Protein AF-A0A397U2A4-F1 (afdb_monomer)

Nearest PDB structures (foldseek):
  6jtz-assembly1_A  TM=9.149E-01  e=1.198E-09  Homo sapiens
  6jtz-assembly1_B  TM=9.232E-01  e=2.527E-09  Homo sapiens
  8yrs-assembly1_B  TM=9.207E-01  e=9.336E-09  Homo sapiens
  4tmu-assembly1_A  TM=8.867E-01  e=2.231E-08  Cronobacter sakazakii ATCC BAA-894
  7znk-assembly1_p  TM=8.304E-01  e=6.420E-06  Homo sapiens

Secondary structure (DSSP, 8-state):
------TTEEEEEEEPPSSHHHHHHHHHHHHHT--SSEEEEE-S-HHHHHHHHHHH-STTEEEE-TTS-HHHHHHHHHHHHHTS--EEEESS-TTTT---TTEEEEEESS--SSHHHHHHHHTTTTTTTT-EEEEEEE-------

Sequence (145 aa):
SSKIYRSDLKLEVISKPRGKEKLVQAIISIIDSIPNGRVIIYSVSVSDCITVVNIISPKNIEIYHGGMKSADYDITLKLWKNGEIKFMFATNAFGMGINIADIRAIIHTTFPISLDSFIQEIGCAGRDGNGGRNVIFFLELTFIF

Organism: NCBI:txid44941

Mean predicted aligned error: 5.58 Å

Foldseek 3Di:
DDDLDDPLEDEAEDAQDPDLVVNLVVVVVVVVVDPDAAEEEEDQDPVSVVVSCVVVDDQAEDEDEPPDDPVVVVVVLVCVLVRSHRYYYYNDLPQVPDQDQRHAEYEYSADDPDPVSVSRSSVNHNNVVNGHYYYYHYHDPPPPD

pLDDT: mean 85.6, std 11.22, range [45.94, 96.94]

Solvent-accessible surface area (backbone atoms only — not comparable to full-atom values): 8348 Å² total; per-residue (Å²): 139,78,79,89,75,59,88,50,53,45,81,44,80,42,78,45,55,82,56,69,68,53,38,43,52,52,51,48,56,56,52,71,72,50,91,63,64,27,34,41,36,39,34,89,39,66,69,58,44,52,55,44,49,70,70,69,55,66,84,34,55,49,82,48,53,95,83,60,55,68,69,60,48,54,51,54,51,48,38,38,76,73,58,63,30,35,35,39,31,24,45,52,87,80,55,86,87,67,87,56,45,53,24,35,31,37,35,27,67,45,78,61,99,40,70,66,56,41,55,59,55,57,62,48,31,17,64,70,69,81,23,16,40,32,37,34,27,40,76,80,81,78,77,85,125

InterPro domains:
  IPR001650 Helicase, C-terminal domain-like [PF00271] (24-129)
  IPR001650 Helicase, C-terminal domain-like [PS51194] (22-145)
  IPR001650 Helicase, C-terminal domain-like [SM00490] (48-129)
  IPR027417 P-loop containing nucleoside triphosphate hydrolase [G3DSA:3.40.50.300] (6-143)
  IPR027417 P-loop containing nucleoside triphosphate hydrolase [SSF52540] (19-138)

Radius of gyration: 15.07 Å; Cα contacts (8 Å, |Δi|>4): 232; chains: 1; bounding box: 44×48×35 Å

Structure (mmCIF, N/CA/C/O backbone):
data_AF-A0A397U2A4-F1
#
_entry.id   AF-A0A397U2A4-F1
#
loop_
_atom_site.group_PDB
_atom_site.id
_atom_site.type_symbol
_atom_site.label_atom_id
_atom_site.label_alt_id
_atom_site.label_comp_id
_atom_site.label_asym_id
_atom_site.label_entity_id
_atom_site.label_seq_id
_atom_site.pdbx_PDB_ins_code
_atom_site.Cartn_x
_atom_site.Cartn_y
_atom_site.Cartn_z
_atom_site.occupancy
_atom_site.B_iso_or_equiv
_atom_site.auth_seq_id
_atom_site.auth_comp_id
_atom_site.auth_asym_id
_atom_site.auth_atom_id
_atom_site.pdbx_PDB_model_num
ATOM 1 N N . SER A 1 1 ? 29.308 -2.674 -1.880 1.00 45.94 1 SER A N 1
ATOM 2 C CA . SER A 1 1 ? 28.456 -2.032 -2.898 1.00 45.94 1 SER A CA 1
ATOM 3 C C . SER A 1 1 ? 27.426 -3.054 -3.364 1.00 45.94 1 SER A C 1
ATOM 5 O O . SER A 1 1 ? 27.652 -3.758 -4.341 1.00 45.94 1 SER A O 1
ATOM 7 N N . SER A 1 2 ? 26.364 -3.274 -2.583 1.00 50.00 2 SER A N 1
ATOM 8 C CA . SER A 1 2 ? 25.272 -4.174 -2.970 1.00 50.00 2 SER A CA 1
ATOM 9 C C . SER A 1 2 ? 24.292 -3.391 -3.843 1.00 50.00 2 SER A C 1
ATOM 11 O O . SER A 1 2 ? 23.934 -2.258 -3.532 1.00 50.00 2 SER A O 1
ATOM 13 N N . LYS A 1 3 ? 23.915 -3.968 -4.985 1.00 54.75 3 LYS A N 1
ATOM 14 C CA . LYS A 1 3 ? 23.038 -3.337 -5.976 1.00 54.75 3 LYS A CA 1
ATOM 15 C C . LYS A 1 3 ? 21.681 -3.004 -5.339 1.00 54.75 3 LYS A C 1
ATOM 17 O O . LYS A 1 3 ? 20.907 -3.908 -5.058 1.00 54.75 3 LYS A O 1
ATOM 22 N N . ILE A 1 4 ? 21.370 -1.713 -5.202 1.00 69.25 4 ILE A N 1
ATOM 23 C CA . ILE A 1 4 ? 20.030 -1.181 -4.856 1.00 69.25 4 ILE A CA 1
ATOM 24 C C . ILE A 1 4 ? 19.061 -1.310 -6.059 1.00 69.25 4 ILE A C 1
ATOM 26 O O . ILE A 1 4 ? 17.958 -0.780 -6.070 1.00 69.25 4 ILE A O 1
ATOM 30 N N . TYR A 1 5 ? 19.454 -2.020 -7.120 1.00 77.69 5 TYR A N 1
ATOM 31 C CA . TYR A 1 5 ? 18.636 -2.162 -8.315 1.00 77.69 5 TYR A CA 1
ATOM 32 C C . TYR A 1 5 ? 17.683 -3.354 -8.197 1.00 77.69 5 TYR A C 1
ATOM 34 O O . TYR A 1 5 ? 18.118 -4.504 -8.131 1.00 77.69 5 TYR A O 1
ATOM 42 N N . ARG A 1 6 ? 16.382 -3.057 -8.199 1.00 86.88 6 ARG A N 1
ATOM 43 C CA . ARG A 1 6 ? 15.277 -4.020 -8.199 1.00 86.88 6 ARG A CA 1
ATOM 44 C C . ARG A 1 6 ? 14.472 -3.856 -9.487 1.00 86.88 6 ARG A C 1
ATOM 46 O O . ARG A 1 6 ? 13.549 -3.049 -9.543 1.00 86.88 6 ARG A O 1
ATOM 53 N N . SER A 1 7 ? 14.847 -4.591 -10.535 1.00 86.69 7 SER A N 1
ATOM 54 C CA . SER A 1 7 ? 14.160 -4.558 -11.840 1.00 86.69 7 SER A CA 1
ATOM 55 C C . SER A 1 7 ? 12.723 -5.074 -11.790 1.00 86.69 7 SER A C 1
ATOM 57 O O . SER A 1 7 ? 11.947 -4.838 -12.707 1.00 86.69 7 SER A O 1
ATOM 59 N N . ASP A 1 8 ? 12.382 -5.806 -10.735 1.00 89.75 8 ASP A N 1
ATOM 60 C CA . ASP A 1 8 ? 11.060 -6.362 -10.481 1.00 89.75 8 ASP A CA 1
ATOM 61 C C . ASP A 1 8 ? 10.092 -5.334 -9.856 1.00 89.75 8 ASP A C 1
ATOM 63 O O . ASP A 1 8 ? 8.890 -5.585 -9.763 1.00 89.75 8 ASP A O 1
ATOM 67 N N . LEU A 1 9 ? 10.591 -4.157 -9.458 1.00 92.56 9 LEU A N 1
ATOM 68 C CA . LEU A 1 9 ? 9.768 -3.071 -8.938 1.00 92.56 9 LEU A CA 1
ATOM 69 C C . LEU A 1 9 ? 9.408 -2.072 -10.036 1.00 92.56 9 LEU A C 1
ATOM 71 O O . LEU A 1 9 ? 10.272 -1.471 -10.672 1.00 92.56 9 LEU A O 1
ATOM 75 N N . LYS A 1 10 ? 8.108 -1.833 -10.202 1.00 94.38 10 LYS A N 1
ATOM 76 C CA . LYS A 1 10 ? 7.577 -0.796 -11.087 1.00 94.38 10 LYS A CA 1
ATOM 77 C C . LYS A 1 10 ? 7.180 0.423 -10.261 1.00 94.38 10 LYS A C 1
ATOM 79 O O . LYS A 1 10 ? 6.320 0.318 -9.391 1.00 94.38 10 LYS A O 1
ATOM 84 N N . LEU A 1 11 ? 7.801 1.568 -10.537 1.00 94.75 11 LEU A N 1
ATOM 85 C CA . LEU A 1 11 ? 7.446 2.856 -9.937 1.00 94.75 11 LEU A CA 1
ATOM 86 C C . LEU A 1 11 ? 6.450 3.590 -10.844 1.00 94.75 11 LEU A C 1
ATOM 88 O O . LEU A 1 11 ? 6.694 3.742 -12.039 1.00 94.75 11 LEU A O 1
ATOM 92 N N . GLU A 1 12 ? 5.336 4.041 -10.280 1.00 95.75 12 GLU A N 1
ATOM 93 C CA . GLU A 1 12 ? 4.264 4.758 -10.969 1.00 95.75 12 GLU A CA 1
ATOM 94 C C . GLU A 1 12 ? 3.946 6.037 -10.186 1.00 95.75 12 GLU A C 1
ATOM 96 O O . GLU A 1 12 ? 3.620 5.986 -9.001 1.00 95.75 12 GLU A O 1
ATOM 101 N N . VAL A 1 13 ? 4.025 7.194 -10.842 1.00 95.38 13 VAL A N 1
ATOM 102 C CA . VAL A 1 13 ? 3.586 8.474 -10.273 1.00 95.38 13 VAL A CA 1
ATOM 103 C C . VAL A 1 13 ? 2.309 8.875 -10.990 1.00 95.38 13 VAL A C 1
ATOM 105 O O . VAL A 1 13 ? 2.286 8.940 -12.218 1.00 95.3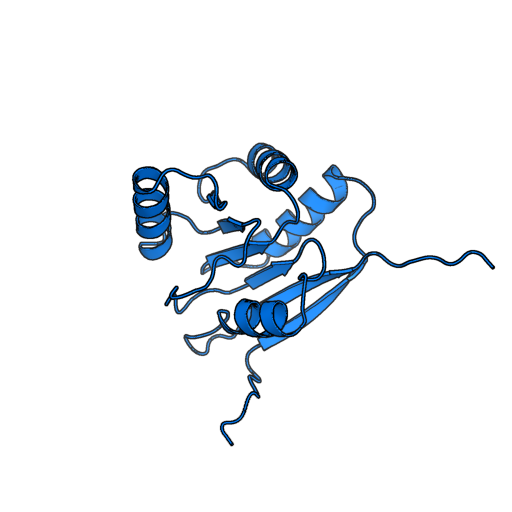8 13 VAL A O 1
ATOM 108 N N . ILE A 1 14 ? 1.247 9.111 -10.228 1.00 94.56 14 ILE A N 1
ATOM 109 C CA . ILE A 1 14 ? -0.074 9.451 -10.755 1.00 94.56 14 ILE A CA 1
ATOM 110 C C . ILE A 1 14 ? -0.573 10.746 -10.125 1.00 94.56 14 ILE A C 1
ATOM 112 O O . ILE A 1 14 ? -0.368 10.992 -8.934 1.00 94.56 14 ILE A O 1
ATOM 116 N N . SER A 1 15 ? -1.250 11.580 -10.911 1.00 93.56 15 SER A N 1
ATOM 117 C CA . SER A 1 15 ? -1.818 12.830 -10.411 1.00 93.56 15 SER A CA 1
ATOM 118 C C . SER A 1 15 ? -2.863 12.525 -9.332 1.00 93.56 15 SER A C 1
ATOM 120 O O . SER A 1 15 ? -3.773 11.716 -9.526 1.00 93.56 15 SER A O 1
ATOM 122 N N . LYS A 1 16 ? -2.729 13.162 -8.167 1.00 92.81 16 LYS A N 1
ATOM 123 C CA . LYS A 1 16 ? -3.625 12.974 -7.025 1.00 92.81 16 LYS A CA 1
ATOM 124 C C . LYS A 1 16 ? -5.000 13.566 -7.345 1.00 92.81 16 LYS A C 1
ATOM 126 O O . LYS A 1 16 ? -5.096 14.784 -7.527 1.00 92.81 16 LYS A O 1
ATOM 131 N N . PRO A 1 17 ? -6.078 12.758 -7.373 1.00 91.81 17 PRO A N 1
ATOM 132 C CA . PRO A 1 17 ? -7.413 13.287 -7.598 1.00 91.81 17 PRO A CA 1
ATOM 133 C C . PRO A 1 17 ? -7.789 14.301 -6.515 1.00 91.81 17 PRO A C 1
ATOM 135 O O . PRO A 1 17 ? -7.517 14.101 -5.329 1.00 91.81 17 PRO A O 1
ATOM 138 N N . ARG A 1 18 ? -8.447 15.392 -6.915 1.00 87.75 18 ARG A N 1
ATOM 139 C CA . ARG A 1 18 ? -8.998 16.363 -5.963 1.00 87.75 18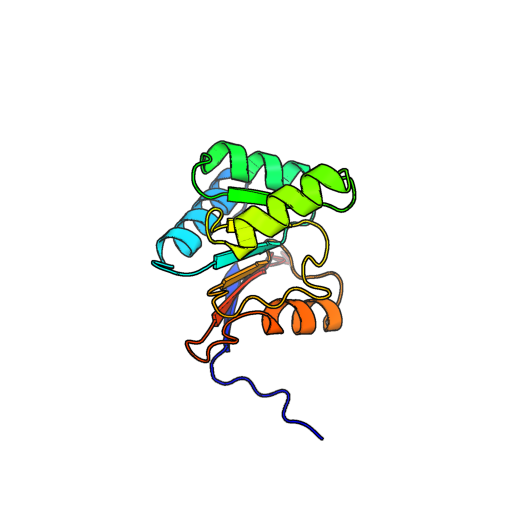 ARG A CA 1
ATOM 140 C C . ARG A 1 18 ? -10.255 15.787 -5.306 1.00 87.75 18 ARG A C 1
ATOM 142 O O . ARG A 1 18 ? -11.192 15.406 -6.004 1.00 87.75 18 ARG A O 1
ATOM 149 N N . GLY A 1 19 ? -10.284 15.794 -3.975 1.00 87.62 19 GLY A N 1
ATOM 150 C CA . GLY A 1 19 ? -11.409 15.317 -3.166 1.00 87.62 19 GLY A CA 1
ATOM 151 C C . GLY A 1 19 ? -11.251 13.870 -2.685 1.00 87.62 19 GLY A C 1
ATOM 152 O O . GLY A 1 19 ? -10.672 13.028 -3.372 1.00 87.62 19 GLY A O 1
ATOM 153 N N . LYS A 1 20 ? -11.774 13.588 -1.485 1.00 84.38 20 LYS A N 1
ATOM 154 C CA . LYS A 1 20 ? -11.594 12.298 -0.797 1.00 84.38 20 LYS A CA 1
ATOM 155 C C . LYS A 1 20 ? -12.213 11.129 -1.563 1.00 84.38 20 LYS A C 1
ATOM 157 O O . LYS A 1 20 ? -11.552 10.117 -1.744 1.00 84.38 20 LYS A O 1
ATOM 162 N N . GLU A 1 21 ? -13.428 11.292 -2.075 1.00 87.31 21 GLU A N 1
ATOM 163 C CA . GLU A 1 21 ? -14.147 10.243 -2.817 1.00 87.31 21 GLU A CA 1
ATOM 164 C C . GLU A 1 21 ? -13.394 9.802 -4.076 1.00 87.31 21 GLU A C 1
ATOM 166 O O . GLU A 1 21 ? -13.192 8.614 -4.301 1.00 87.31 21 GLU A O 1
ATOM 171 N N . LYS A 1 22 ? -12.894 10.756 -4.873 1.00 91.12 22 LYS A N 1
ATOM 172 C CA . LYS A 1 22 ? -12.124 10.440 -6.085 1.00 91.12 22 LYS A CA 1
ATOM 173 C C . LYS A 1 22 ? -10.800 9.751 -5.763 1.00 91.12 22 LYS A C 1
ATOM 175 O O . LYS A 1 22 ? -10.390 8.856 -6.496 1.00 91.12 22 LYS A O 1
ATOM 180 N N . LEU A 1 23 ? -10.139 10.155 -4.675 1.00 90.31 23 LEU A N 1
ATOM 181 C CA . LEU A 1 23 ? -8.929 9.486 -4.199 1.00 90.31 23 LEU A CA 1
ATOM 182 C C . LEU A 1 23 ? -9.229 8.043 -3.775 1.00 90.31 23 LEU A C 1
ATOM 184 O O . LEU A 1 23 ? -8.515 7.135 -4.186 1.00 90.31 23 LEU A O 1
ATOM 188 N N . VAL A 1 24 ? -10.299 7.828 -3.006 1.00 88.56 24 VAL A N 1
ATOM 189 C CA . VAL A 1 24 ? -10.753 6.489 -2.601 1.00 88.56 24 VAL A CA 1
ATOM 190 C C . VAL A 1 24 ? -11.018 5.621 -3.831 1.00 88.56 24 VAL A C 1
ATOM 192 O O . VAL A 1 24 ? -10.506 4.508 -3.908 1.00 88.56 24 VAL A O 1
ATOM 195 N N . GLN A 1 25 ? -11.717 6.146 -4.837 1.00 90.44 25 GLN A N 1
ATOM 196 C CA . GLN A 1 25 ? -12.024 5.392 -6.052 1.00 90.44 25 GLN A CA 1
ATOM 197 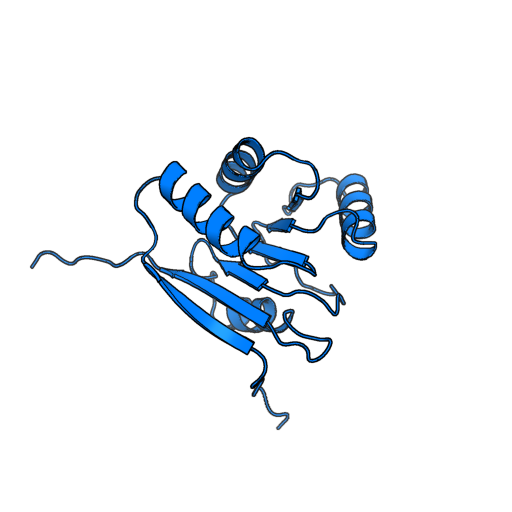C C . GLN A 1 25 ? -10.783 5.036 -6.877 1.00 90.44 25 GLN A C 1
ATOM 199 O O . GLN A 1 25 ? -10.705 3.948 -7.452 1.00 90.44 25 GLN A O 1
ATOM 204 N N . ALA A 1 26 ? -9.787 5.922 -6.903 1.00 93.19 26 ALA A N 1
ATOM 205 C CA . ALA A 1 26 ? -8.501 5.633 -7.524 1.00 93.19 26 ALA A CA 1
ATOM 206 C C . ALA A 1 26 ? -7.733 4.539 -6.760 1.00 93.19 26 ALA A C 1
ATOM 208 O O . ALA A 1 26 ? -7.171 3.644 -7.387 1.00 93.19 26 ALA A O 1
ATOM 209 N N . ILE A 1 27 ? -7.746 4.567 -5.421 1.00 91.94 27 ILE A N 1
ATOM 210 C CA . ILE A 1 27 ? -7.142 3.516 -4.585 1.00 91.94 27 ILE A CA 1
ATOM 211 C C . ILE A 1 27 ? -7.827 2.167 -4.837 1.00 91.94 27 ILE A C 1
ATOM 213 O O . ILE A 1 27 ? -7.132 1.181 -5.071 1.00 91.94 27 ILE A O 1
ATOM 217 N N . ILE A 1 28 ? -9.165 2.132 -4.856 1.00 90.19 28 ILE A N 1
ATOM 218 C CA . ILE A 1 28 ? -9.950 0.926 -5.166 1.00 90.19 28 ILE A CA 1
ATOM 219 C C . ILE A 1 28 ? -9.564 0.377 -6.539 1.00 90.19 28 ILE A C 1
ATOM 221 O O . ILE A 1 28 ? -9.231 -0.794 -6.654 1.00 90.19 28 ILE A O 1
ATOM 225 N N . SER A 1 29 ? -9.491 1.236 -7.559 1.00 92.44 29 SER A N 1
ATOM 226 C CA . SER A 1 29 ? -9.121 0.820 -8.919 1.00 92.44 29 SER A CA 1
ATOM 227 C C . SER A 1 29 ? -7.728 0.176 -8.982 1.00 92.44 29 SER A C 1
ATOM 229 O O . SER A 1 29 ? -7.508 -0.775 -9.731 1.00 92.44 29 SER A O 1
ATOM 231 N N . ILE A 1 30 ? -6.768 0.672 -8.189 1.00 93.25 30 ILE A N 1
ATOM 232 C CA . ILE A 1 30 ? -5.434 0.064 -8.096 1.00 93.25 30 ILE A CA 1
ATOM 233 C C . ILE A 1 30 ? -5.519 -1.282 -7.376 1.00 93.25 30 ILE A C 1
ATOM 235 O O . ILE A 1 30 ? -4.937 -2.254 -7.854 1.00 93.25 30 ILE A O 1
ATOM 239 N N . ILE A 1 31 ? -6.234 -1.350 -6.255 1.00 90.69 31 ILE A N 1
ATOM 240 C CA . ILE A 1 31 ? -6.394 -2.574 -5.464 1.00 90.69 31 ILE A CA 1
ATOM 241 C C . ILE A 1 31 ? -7.072 -3.683 -6.283 1.00 90.69 31 ILE A C 1
ATOM 243 O O . ILE A 1 31 ? -6.558 -4.797 -6.322 1.00 90.69 31 ILE A O 1
ATOM 247 N N . ASP A 1 32 ? -8.147 -3.372 -7.006 1.00 89.94 32 ASP A N 1
ATOM 248 C CA . ASP A 1 32 ? -8.881 -4.329 -7.843 1.00 89.94 32 ASP A CA 1
ATOM 249 C C . ASP A 1 32 ? -8.036 -4.858 -9.013 1.00 89.94 32 ASP A C 1
ATOM 251 O O . ASP A 1 32 ? -8.245 -5.971 -9.494 1.00 89.94 32 ASP A O 1
ATOM 255 N N . SER A 1 33 ? -7.024 -4.096 -9.449 1.00 91.56 33 SER A N 1
ATOM 256 C CA . SER A 1 33 ? -6.056 -4.546 -10.460 1.00 91.56 33 SER A CA 1
ATOM 257 C C . SER A 1 33 ? -5.004 -5.531 -9.923 1.00 91.56 33 SER A C 1
ATOM 259 O O . SER A 1 33 ? -4.162 -6.010 -10.686 1.00 91.56 33 SER A O 1
ATOM 261 N N . ILE A 1 34 ? -5.022 -5.829 -8.619 1.00 90.12 34 ILE A N 1
ATOM 262 C CA . ILE A 1 34 ? -4.077 -6.717 -7.938 1.00 90.12 34 ILE A CA 1
ATOM 263 C C . ILE A 1 34 ? -4.836 -7.981 -7.503 1.00 90.12 34 ILE A C 1
ATOM 265 O O . ILE A 1 34 ? -5.409 -8.024 -6.415 1.00 90.12 34 ILE A O 1
ATOM 269 N N . PRO A 1 35 ? -4.849 -9.043 -8.331 1.00 84.00 35 PRO A N 1
ATOM 270 C CA . PRO A 1 35 ? -5.707 -10.204 -8.086 1.00 84.00 35 PRO A CA 1
ATOM 271 C C . PRO A 1 35 ? -5.274 -11.038 -6.870 1.00 84.00 35 PRO A C 1
ATOM 273 O O . PRO A 1 35 ? -6.097 -11.714 -6.255 1.00 84.00 35 PRO A O 1
ATOM 276 N N . ASN A 1 36 ? -3.984 -11.006 -6.519 1.00 89.50 36 ASN A N 1
ATOM 277 C CA . ASN A 1 36 ? -3.381 -11.847 -5.486 1.00 89.50 36 ASN A CA 1
ATOM 278 C C . ASN A 1 36 ? -2.347 -11.072 -4.663 1.00 89.50 36 ASN A C 1
ATOM 280 O O . ASN A 1 36 ? -1.862 -10.031 -5.093 1.00 89.50 36 ASN A O 1
ATOM 284 N N . GLY A 1 37 ? -1.965 -11.631 -3.514 1.00 92.00 37 GLY A N 1
ATOM 285 C CA . GLY A 1 37 ? -0.978 -11.047 -2.607 1.00 92.00 37 GLY A CA 1
ATOM 286 C C . GLY A 1 37 ? -1.539 -9.916 -1.749 1.00 92.00 37 GLY A C 1
ATOM 287 O O . GLY A 1 37 ? -2.754 -9.754 -1.609 1.00 92.00 37 GLY A O 1
ATOM 288 N N . ARG A 1 38 ? -0.629 -9.159 -1.134 1.00 93.88 38 ARG A N 1
ATOM 289 C CA . ARG A 1 38 ? -0.953 -8.118 -0.149 1.00 93.88 38 ARG A CA 1
ATOM 290 C C . ARG A 1 38 ? -0.617 -6.724 -0.665 1.00 93.88 38 ARG A C 1
ATOM 292 O O . ARG A 1 38 ? 0.283 -6.557 -1.488 1.00 93.88 38 ARG A O 1
ATOM 299 N N . VAL A 1 39 ? -1.311 -5.719 -0.144 1.00 94.00 39 VAL A N 1
ATOM 300 C CA . VAL A 1 39 ? -1.081 -4.304 -0.460 1.00 94.00 39 VAL A CA 1
ATOM 301 C C . VAL A 1 39 ? -0.914 -3.511 0.824 1.00 94.00 39 VAL A C 1
ATOM 303 O O . VAL A 1 39 ? -1.651 -3.721 1.788 1.00 94.00 39 VAL A O 1
ATOM 306 N N . ILE A 1 40 ? 0.035 -2.580 0.819 1.00 93.94 40 ILE A N 1
ATOM 307 C CA . ILE A 1 40 ? 0.165 -1.558 1.856 1.00 93.94 40 ILE A CA 1
ATOM 308 C C . ILE A 1 40 ? -0.258 -0.219 1.256 1.00 93.94 40 ILE A C 1
ATOM 310 O O . ILE A 1 40 ? 0.191 0.146 0.171 1.00 93.94 40 ILE A O 1
ATOM 314 N N . ILE A 1 41 ? -1.114 0.517 1.956 1.00 93.56 41 ILE A N 1
ATOM 315 C CA . ILE A 1 41 ? -1.538 1.862 1.586 1.00 93.56 41 ILE A CA 1
ATOM 316 C C . ILE A 1 41 ? -1.082 2.829 2.674 1.00 93.56 41 ILE A C 1
ATOM 318 O O . ILE A 1 41 ? -1.615 2.830 3.781 1.00 93.56 41 ILE A O 1
ATOM 322 N N . TYR A 1 42 ? -0.106 3.673 2.357 1.00 92.69 42 TYR A N 1
ATOM 323 C CA . TYR A 1 42 ? 0.362 4.726 3.245 1.00 92.69 42 TYR A CA 1
ATOM 324 C C . TYR A 1 42 ? -0.472 5.998 3.096 1.00 92.69 42 TYR A C 1
ATOM 326 O O . TYR A 1 42 ? -0.666 6.539 1.996 1.00 92.69 42 TYR A O 1
ATOM 334 N N . SER A 1 43 ? -0.941 6.510 4.230 1.00 89.19 43 SER A N 1
ATOM 335 C CA . SER A 1 43 ? -1.629 7.790 4.331 1.00 89.19 43 SER A CA 1
ATOM 336 C C . SER A 1 43 ? -0.990 8.717 5.345 1.00 89.19 43 SER A C 1
ATOM 338 O O . SER A 1 43 ? -0.232 8.297 6.204 1.00 89.19 43 SER A O 1
ATOM 340 N N . VAL A 1 44 ? -1.276 10.010 5.231 1.00 83.81 44 VAL A N 1
ATOM 341 C CA . VAL A 1 44 ? -0.705 11.019 6.133 1.00 83.81 44 VAL A CA 1
ATOM 342 C C . VAL A 1 44 ? -1.389 10.974 7.500 1.00 83.81 44 VAL A C 1
ATOM 344 O O . VAL A 1 44 ? -0.761 11.264 8.514 1.00 83.81 44 VAL A O 1
ATOM 347 N N . SER A 1 45 ? -2.678 10.624 7.546 1.00 84.69 45 SER A N 1
ATOM 348 C CA . SER A 1 45 ? -3.489 10.728 8.758 1.00 84.69 45 SER A CA 1
ATOM 349 C C . SER A 1 45 ? -4.346 9.487 9.004 1.00 84.69 45 SER A C 1
ATOM 351 O O . SER A 1 45 ? -4.799 8.819 8.074 1.00 84.69 45 SER A O 1
ATOM 353 N N . VAL A 1 46 ? -4.600 9.190 10.284 1.00 85.50 46 VAL A N 1
ATOM 354 C CA . VAL A 1 46 ? -5.424 8.035 10.687 1.00 85.50 46 VAL A CA 1
ATOM 355 C C . VAL A 1 46 ? -6.874 8.246 10.260 1.00 85.50 46 VAL A C 1
ATOM 357 O O . VAL A 1 46 ? -7.552 7.304 9.860 1.00 85.50 46 VAL A O 1
ATOM 360 N N . SER A 1 47 ? -7.347 9.494 10.288 1.00 84.38 47 SER A N 1
ATOM 361 C CA . SER A 1 47 ? -8.694 9.853 9.849 1.00 84.38 47 SER A CA 1
ATOM 362 C C . SER A 1 47 ? -8.912 9.593 8.358 1.00 84.38 47 SER A C 1
ATOM 364 O O . SER A 1 47 ? -9.998 9.151 7.974 1.00 84.38 47 SER A O 1
ATOM 366 N N . ASP A 1 48 ? -7.898 9.803 7.514 1.00 81.81 48 ASP A N 1
ATOM 367 C CA . ASP A 1 48 ? -7.983 9.448 6.097 1.00 81.81 48 ASP A CA 1
ATOM 368 C C . ASP A 1 48 ? -8.010 7.927 5.906 1.00 81.81 48 ASP A C 1
ATOM 370 O O . ASP A 1 48 ? -8.837 7.444 5.133 1.00 81.81 48 ASP A O 1
ATOM 374 N N . CYS A 1 49 ? -7.218 7.160 6.668 1.00 84.19 49 CYS A N 1
ATOM 375 C CA . CYS A 1 49 ? -7.313 5.695 6.669 1.00 84.19 49 CYS A CA 1
ATOM 376 C C . CYS A 1 49 ? -8.728 5.219 7.029 1.00 84.19 49 CYS A C 1
ATOM 378 O O . CYS A 1 49 ? -9.315 4.441 6.283 1.00 84.19 49 CYS A O 1
ATOM 380 N N . ILE A 1 50 ? -9.306 5.725 8.126 1.00 85.06 50 ILE A N 1
ATOM 381 C CA . ILE A 1 50 ? -10.663 5.363 8.573 1.00 85.06 50 ILE A CA 1
ATOM 382 C C . ILE A 1 50 ? -11.699 5.694 7.496 1.00 85.06 50 ILE A C 1
ATOM 384 O O . ILE A 1 50 ? -12.569 4.878 7.199 1.00 85.06 50 ILE A O 1
ATOM 388 N N . THR A 1 51 ? -11.588 6.875 6.879 1.00 82.81 51 THR A N 1
ATOM 389 C CA . THR A 1 51 ? -12.493 7.295 5.800 1.00 82.81 51 THR A CA 1
ATOM 390 C C . THR A 1 51 ? -12.459 6.300 4.642 1.00 82.81 51 THR A C 1
ATOM 392 O O . THR A 1 51 ? -13.508 5.875 4.167 1.00 82.81 51 THR A O 1
ATOM 395 N N . VAL A 1 52 ? -11.261 5.909 4.202 1.00 77.88 52 VAL A N 1
ATOM 396 C CA . VAL A 1 52 ? -11.093 4.989 3.073 1.00 77.88 52 VAL A CA 1
ATOM 397 C C . VAL A 1 52 ? -11.594 3.586 3.428 1.00 77.88 52 VAL A C 1
ATOM 399 O O . VAL A 1 52 ? -12.365 3.008 2.667 1.00 77.88 52 VAL A O 1
ATOM 402 N N . VAL A 1 53 ? -11.227 3.055 4.597 1.00 83.81 53 VAL A N 1
ATOM 403 C CA . VAL A 1 53 ? -11.647 1.719 5.058 1.00 83.81 53 VAL A CA 1
ATOM 404 C C . VAL A 1 53 ? -13.166 1.595 5.156 1.00 83.81 53 VAL A C 1
ATOM 406 O O . VAL A 1 53 ? -13.728 0.605 4.683 1.00 83.81 53 VAL A O 1
ATOM 409 N N . ASN A 1 54 ? -13.838 2.615 5.694 1.00 83.31 54 ASN A N 1
ATOM 410 C CA . ASN A 1 54 ? -15.297 2.630 5.804 1.00 83.31 54 ASN A CA 1
ATOM 411 C C . ASN A 1 54 ? -15.997 2.570 4.438 1.00 83.31 54 ASN A C 1
ATOM 413 O O . ASN A 1 54 ? -17.093 2.024 4.345 1.00 83.31 54 ASN A O 1
ATOM 417 N N . ILE A 1 55 ? -15.374 3.109 3.385 1.00 78.44 55 ILE A N 1
ATOM 418 C CA . ILE A 1 55 ? -15.917 3.071 2.020 1.00 78.44 55 ILE A CA 1
ATOM 419 C C . ILE A 1 55 ? -15.607 1.730 1.337 1.00 78.44 55 ILE A C 1
ATOM 421 O O . ILE A 1 55 ? -16.459 1.194 0.636 1.00 78.44 55 ILE A O 1
ATOM 425 N N . ILE A 1 56 ? -14.408 1.175 1.549 1.00 73.94 56 ILE A N 1
ATOM 426 C CA . ILE A 1 56 ? -13.954 -0.056 0.880 1.00 73.94 56 ILE A CA 1
ATOM 427 C C . ILE A 1 56 ? -14.657 -1.316 1.421 1.00 73.94 56 ILE A C 1
ATOM 429 O O . ILE A 1 56 ? -14.889 -2.242 0.651 1.00 73.94 56 ILE A O 1
ATOM 433 N N . SER A 1 57 ? -15.090 -1.323 2.690 1.00 65.62 57 SER A N 1
ATOM 434 C CA . SER A 1 57 ? -15.866 -2.406 3.331 1.00 65.62 57 SER A CA 1
ATOM 435 C C . SER A 1 57 ? -15.116 -3.759 3.471 1.00 65.62 57 SER A C 1
ATOM 437 O O . SER A 1 57 ? -14.348 -4.186 2.612 1.00 65.62 57 SER A O 1
ATOM 439 N N . PRO A 1 58 ? -15.261 -4.478 4.598 1.00 60.03 58 PRO A N 1
ATOM 440 C CA . PRO A 1 58 ? -14.110 -4.750 5.463 1.00 60.03 58 PRO A CA 1
ATOM 441 C C . PRO A 1 58 ? -13.431 -6.108 5.269 1.00 60.03 58 PRO A C 1
ATOM 443 O O . PRO A 1 58 ? -12.508 -6.425 6.010 1.00 60.03 58 PRO A O 1
ATOM 446 N N . LYS A 1 59 ? -13.860 -6.960 4.330 1.00 61.81 59 LYS A N 1
ATOM 447 C CA . LYS A 1 59 ? -13.509 -8.392 4.426 1.00 61.81 59 LYS A CA 1
ATOM 448 C C . LYS A 1 59 ? -12.019 -8.722 4.276 1.00 61.81 59 LYS A C 1
ATOM 450 O O . LYS A 1 59 ? -11.673 -9.866 4.516 1.00 61.81 59 LYS A O 1
ATOM 455 N N . ASN A 1 60 ? -11.160 -7.768 3.906 1.00 84.12 60 ASN A N 1
ATOM 456 C CA . ASN A 1 60 ? -9.722 -7.989 3.736 1.00 84.12 60 ASN A CA 1
ATOM 457 C C . ASN A 1 60 ? -8.862 -6.753 4.070 1.00 84.12 60 ASN A C 1
ATOM 459 O O . ASN A 1 60 ? -7.775 -6.624 3.505 1.00 84.12 60 ASN A O 1
ATOM 463 N N . ILE A 1 61 ? -9.329 -5.825 4.914 1.00 88.94 61 ILE A N 1
ATOM 464 C CA . ILE A 1 61 ? -8.663 -4.530 5.137 1.00 88.94 61 ILE A CA 1
ATOM 465 C C . ILE A 1 61 ? -8.579 -4.161 6.620 1.00 88.94 61 ILE A C 1
ATOM 467 O O . ILE A 1 61 ? -9.574 -4.240 7.327 1.00 88.94 61 ILE A O 1
ATOM 471 N N . GLU A 1 62 ? -7.403 -3.720 7.067 1.00 90.44 62 GLU A N 1
ATOM 472 C CA . GLU A 1 62 ? -7.172 -3.226 8.432 1.00 90.44 62 GLU A CA 1
ATOM 473 C C . GLU A 1 62 ? -6.326 -1.948 8.440 1.00 90.44 62 GLU A C 1
ATOM 475 O O . GLU A 1 62 ? -5.656 -1.619 7.454 1.00 90.44 62 GLU A O 1
ATOM 480 N N . ILE A 1 63 ? -6.361 -1.221 9.562 1.00 90.19 63 ILE A 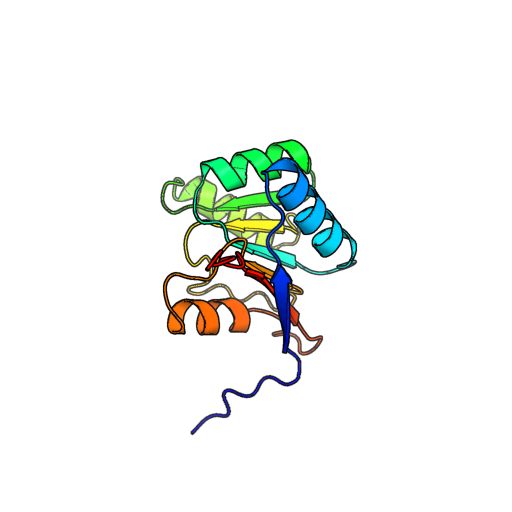N 1
ATOM 481 C CA . ILE A 1 63 ? -5.579 0.004 9.776 1.00 90.19 63 ILE A CA 1
ATOM 482 C C . ILE A 1 63 ? -4.490 -0.251 10.814 1.00 90.19 63 ILE A C 1
ATOM 484 O O . ILE A 1 63 ? -4.752 -0.752 11.902 1.00 90.19 63 ILE A O 1
ATOM 488 N N . TYR A 1 64 ? -3.281 0.198 10.502 1.00 88.88 64 TYR A N 1
ATOM 489 C CA . TYR A 1 64 ? -2.158 0.310 11.410 1.00 88.88 64 TYR A CA 1
ATOM 490 C C . TYR A 1 64 ? -1.787 1.772 11.671 1.00 88.88 64 TYR A C 1
ATOM 492 O O . TYR A 1 64 ? -1.578 2.571 10.756 1.00 88.88 64 TYR A O 1
ATOM 500 N N . HIS A 1 65 ? -1.614 2.124 12.941 1.00 87.94 65 HIS A N 1
ATOM 501 C CA . HIS A 1 65 ? -1.026 3.401 13.336 1.00 87.94 65 HIS A CA 1
ATOM 502 C C . HIS A 1 65 ? -0.324 3.277 14.691 1.00 87.94 65 HIS A C 1
ATOM 504 O O . HIS A 1 65 ? -0.659 2.420 15.505 1.00 87.94 65 HIS A O 1
ATOM 510 N N . GLY A 1 66 ? 0.627 4.172 14.979 1.00 82.56 66 GLY A N 1
ATOM 511 C CA . GLY A 1 66 ? 1.447 4.109 16.202 1.00 82.56 66 GLY A CA 1
ATOM 512 C C . GLY A 1 66 ? 0.698 4.316 17.528 1.00 82.56 66 GLY A C 1
ATOM 513 O O . GLY A 1 66 ? 1.322 4.281 18.579 1.00 82.56 66 GLY A O 1
ATOM 514 N N . GLY A 1 67 ? -0.616 4.549 17.484 1.00 84.00 67 GLY A N 1
ATOM 515 C CA . GLY A 1 67 ? -1.474 4.673 18.667 1.00 84.00 67 GLY A CA 1
ATOM 516 C C . GLY A 1 67 ? -2.237 3.393 19.025 1.00 84.00 67 GLY A C 1
ATOM 517 O O . GLY A 1 67 ? -3.012 3.414 19.978 1.00 84.00 67 GLY A O 1
ATOM 518 N N . MET A 1 68 ? -2.076 2.307 18.262 1.00 86.69 68 MET A N 1
ATOM 519 C CA . MET A 1 68 ? -2.714 1.024 18.571 1.00 86.69 68 MET A CA 1
ATOM 520 C C . MET A 1 68 ? -2.146 0.414 19.855 1.00 86.69 68 MET A C 1
ATOM 522 O O . MET A 1 68 ? -0.958 0.553 20.155 1.00 86.69 68 MET A O 1
ATOM 526 N N . LYS A 1 69 ? -2.982 -0.318 20.602 1.00 89.44 69 LYS A N 1
ATOM 527 C CA . LYS A 1 69 ? -2.498 -1.138 21.718 1.00 89.44 69 LYS A CA 1
ATOM 528 C C . LYS A 1 69 ? -1.653 -2.285 21.167 1.00 89.44 69 LYS A C 1
ATOM 530 O O . LYS A 1 69 ? -1.970 -2.832 20.115 1.00 89.44 69 LYS A O 1
ATOM 535 N N . SER A 1 70 ? -0.632 -2.704 21.917 1.00 87.06 70 SER A N 1
ATOM 536 C CA . SER A 1 70 ? 0.252 -3.807 21.501 1.00 87.06 70 SER A CA 1
ATOM 537 C C . SER A 1 70 ? -0.518 -5.083 21.152 1.00 87.06 70 SER A C 1
ATOM 539 O O . SER A 1 70 ? -0.232 -5.704 20.139 1.00 87.06 70 SER A O 1
ATOM 541 N N . ALA A 1 71 ? -1.530 -5.443 21.949 1.00 91.31 71 ALA A N 1
ATOM 542 C CA . ALA A 1 71 ? -2.331 -6.641 21.701 1.00 91.31 71 ALA A CA 1
ATOM 543 C C . ALA A 1 71 ? -3.096 -6.571 20.368 1.00 91.31 71 ALA A C 1
ATOM 545 O O . ALA A 1 71 ? -3.098 -7.540 19.612 1.00 91.31 71 ALA A O 1
ATOM 546 N N . ASP A 1 72 ? -3.697 -5.418 20.061 1.00 90.38 72 ASP A N 1
ATOM 547 C CA . ASP A 1 72 ? -4.423 -5.209 18.804 1.00 90.38 72 ASP A CA 1
ATOM 548 C C . ASP A 1 72 ? -3.453 -5.256 17.616 1.00 90.38 72 ASP A C 1
ATOM 550 O O . ASP A 1 72 ? -3.729 -5.897 16.604 1.00 90.38 72 ASP A O 1
ATOM 554 N N . TYR A 1 73 ? -2.268 -4.653 17.767 1.00 87.88 73 TYR A N 1
ATOM 555 C CA . TYR A 1 73 ? -1.206 -4.724 16.767 1.00 87.88 73 TYR A CA 1
ATOM 556 C C . TYR A 1 73 ? -0.764 -6.164 16.481 1.00 87.88 73 TYR A C 1
ATOM 558 O O . TYR A 1 73 ? -0.678 -6.555 15.316 1.00 87.88 73 TYR A O 1
ATOM 566 N N . ASP A 1 74 ? -0.510 -6.960 17.520 1.00 89.56 74 ASP A N 1
ATOM 567 C CA . ASP A 1 74 ? -0.050 -8.341 17.371 1.00 89.56 74 ASP A CA 1
ATOM 568 C C . ASP A 1 74 ? -1.098 -9.215 16.669 1.00 89.56 74 ASP A C 1
ATOM 570 O O . ASP A 1 74 ? -0.754 -10.034 15.809 1.00 89.56 74 ASP A O 1
ATOM 574 N N . ILE A 1 75 ? -2.382 -9.009 16.983 1.00 92.12 75 ILE A N 1
ATOM 575 C CA . ILE A 1 75 ? -3.502 -9.687 16.319 1.00 92.12 75 ILE A CA 1
ATOM 576 C C . ILE A 1 75 ? -3.551 -9.298 14.839 1.00 92.12 75 ILE A C 1
ATOM 578 O O . ILE A 1 75 ? -3.487 -1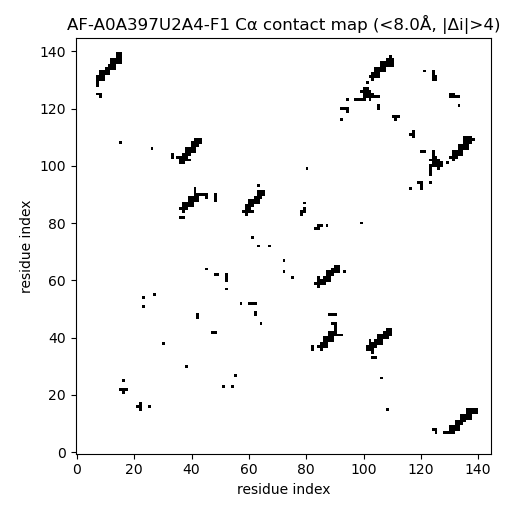0.177 13.978 1.00 92.12 75 ILE A O 1
ATOM 582 N N . THR A 1 76 ? -3.592 -8.002 14.528 1.00 90.62 76 THR A N 1
ATOM 583 C CA . THR A 1 76 ? -3.645 -7.500 13.148 1.00 90.62 76 THR A CA 1
ATOM 584 C C . THR A 1 76 ? -2.441 -7.970 12.330 1.00 90.62 76 THR A C 1
ATOM 586 O O . THR A 1 76 ? -2.590 -8.432 11.196 1.00 90.62 76 THR A O 1
ATOM 589 N N . LEU A 1 77 ? -1.238 -7.935 12.910 1.00 89.56 77 LEU A N 1
ATOM 590 C CA . LEU A 1 77 ? -0.021 -8.407 12.255 1.00 89.56 77 LEU A CA 1
ATOM 591 C C . LEU A 1 77 ? -0.069 -9.914 11.981 1.00 89.56 77 LEU A C 1
ATOM 593 O O . LEU A 1 77 ? 0.376 -10.352 10.918 1.00 89.56 77 LEU A O 1
ATOM 597 N N . LYS A 1 78 ? -0.596 -10.714 12.914 1.00 91.88 78 LYS A N 1
ATOM 598 C CA . LYS A 1 78 ? -0.758 -12.162 12.737 1.00 91.88 78 LYS A CA 1
ATOM 599 C C . LYS A 1 78 ? -1.738 -12.477 11.609 1.00 91.88 78 LYS A C 1
ATOM 601 O O . LYS A 1 78 ? -1.384 -13.233 10.708 1.00 91.88 78 LYS A O 1
ATOM 606 N N . LEU A 1 79 ? -2.918 -11.858 11.622 1.00 92.19 79 LEU A N 1
ATOM 607 C CA . LEU A 1 79 ? -3.935 -12.012 10.577 1.00 92.19 79 LEU A CA 1
ATOM 608 C C . LEU A 1 79 ? -3.378 -11.623 9.198 1.00 92.19 79 LEU A C 1
ATOM 610 O O . LEU A 1 79 ? -3.551 -12.339 8.209 1.00 92.19 79 LEU A O 1
ATOM 614 N N . TRP A 1 80 ? -2.618 -10.527 9.131 1.00 91.44 80 TRP A N 1
ATOM 615 C CA . TRP A 1 80 ? -1.987 -10.088 7.890 1.00 91.44 80 TRP A CA 1
ATOM 616 C C . TRP A 1 80 ? -0.903 -11.062 7.410 1.00 91.44 80 TRP A C 1
ATOM 618 O O . TRP A 1 80 ? -0.925 -11.473 6.249 1.00 91.44 80 TRP A O 1
ATOM 628 N N . LYS A 1 81 ? -0.015 -11.529 8.299 1.00 89.94 81 LYS A N 1
ATOM 629 C CA . LYS A 1 81 ? 1.001 -12.555 7.985 1.00 89.94 81 LYS A CA 1
ATOM 630 C C . LYS A 1 81 ? 0.393 -13.880 7.519 1.00 89.94 81 LYS A C 1
ATOM 632 O O . LYS A 1 81 ? 0.957 -14.518 6.634 1.00 89.94 81 LYS A O 1
ATOM 637 N N . ASN A 1 82 ? -0.764 -14.260 8.055 1.00 91.31 82 ASN A N 1
ATOM 638 C CA . ASN A 1 82 ? -1.507 -15.450 7.637 1.00 91.31 82 ASN A CA 1
ATOM 639 C C . ASN A 1 82 ? -2.263 -15.258 6.315 1.00 91.31 82 ASN A C 1
ATOM 641 O O . ASN A 1 82 ? -2.635 -16.234 5.674 1.00 91.31 82 ASN A O 1
ATOM 645 N N . GLY A 1 83 ? -2.454 -14.009 5.875 1.00 89.56 83 GLY A N 1
ATOM 646 C CA . GLY A 1 83 ? -3.136 -13.687 4.613 1.00 89.56 83 GLY A CA 1
ATOM 647 C C . GLY A 1 83 ? -4.646 -13.547 4.754 1.00 89.56 83 GLY A C 1
ATOM 648 O O . GLY A 1 83 ? -5.341 -13.437 3.749 1.00 89.56 83 GLY A O 1
ATOM 649 N N . GLU A 1 84 ? -5.134 -13.516 5.993 1.00 91.12 84 GLU A N 1
ATOM 650 C CA . GLU A 1 84 ? -6.531 -13.251 6.341 1.00 91.12 84 GLU A CA 1
ATOM 651 C C . GLU A 1 84 ? -6.887 -11.779 6.071 1.00 91.12 84 GLU A C 1
ATOM 653 O O . GLU A 1 84 ? -8.017 -11.459 5.725 1.00 91.12 84 GLU A O 1
ATOM 658 N N . ILE A 1 85 ? -5.895 -10.886 6.154 1.00 91.38 85 ILE A N 1
ATOM 659 C CA . ILE A 1 85 ? -5.980 -9.494 5.698 1.00 91.38 85 ILE A CA 1
ATOM 660 C C . ILE A 1 85 ? -5.122 -9.358 4.440 1.00 91.38 85 ILE A C 1
ATOM 662 O O . ILE A 1 85 ? -3.959 -9.771 4.434 1.00 91.38 85 ILE A O 1
ATOM 666 N N . LYS A 1 86 ? -5.661 -8.738 3.385 1.00 91.38 86 LYS A N 1
ATOM 667 C CA . LYS A 1 86 ? -4.904 -8.446 2.154 1.00 91.38 86 LYS A CA 1
ATOM 668 C C . LYS A 1 86 ? -4.393 -7.012 2.109 1.00 91.38 86 LYS A C 1
ATOM 670 O O . LYS A 1 86 ? -3.308 -6.773 1.585 1.00 91.38 86 LYS A O 1
ATOM 675 N N . PHE A 1 87 ? -5.144 -6.069 2.664 1.00 91.69 87 PHE A N 1
ATOM 676 C CA . PHE A 1 87 ? -4.895 -4.638 2.540 1.00 91.69 87 PHE A CA 1
ATOM 677 C C . PHE A 1 87 ? -4.594 -4.036 3.909 1.00 91.69 87 PHE A C 1
ATOM 679 O O . PHE A 1 87 ? -5.394 -4.141 4.833 1.00 91.69 87 PHE A O 1
ATOM 686 N N . MET A 1 88 ? -3.435 -3.401 4.038 1.00 92.31 88 MET A N 1
ATOM 687 C CA . MET A 1 88 ? -3.043 -2.706 5.257 1.00 92.31 88 MET A CA 1
ATOM 688 C C . MET A 1 88 ? -2.958 -1.210 4.992 1.00 92.31 88 MET A C 1
ATOM 690 O O . MET A 1 88 ? -2.123 -0.778 4.202 1.00 92.31 88 MET A O 1
ATOM 694 N N . PHE A 1 89 ? -3.780 -0.415 5.667 1.00 91.69 89 PHE A N 1
ATOM 695 C CA . PHE A 1 89 ? -3.641 1.039 5.681 1.00 91.69 89 PHE A CA 1
ATOM 696 C C . PHE A 1 89 ? -2.708 1.460 6.809 1.00 91.69 89 PHE A C 1
ATOM 698 O O . PHE A 1 89 ? -2.884 1.010 7.931 1.00 91.69 89 PHE A O 1
ATOM 705 N N . ALA A 1 90 ? -1.737 2.332 6.553 1.00 89.25 90 ALA A N 1
ATOM 706 C CA . ALA A 1 90 ? -0.757 2.740 7.555 1.00 89.25 90 ALA A CA 1
ATOM 707 C C . ALA A 1 90 ? -0.455 4.239 7.511 1.00 89.25 90 ALA A C 1
ATOM 709 O O . ALA A 1 90 ? -0.379 4.823 6.436 1.00 89.25 90 ALA A O 1
ATOM 710 N N . THR A 1 91 ? -0.248 4.866 8.673 1.00 85.00 91 THR A N 1
ATOM 711 C CA . THR A 1 91 ? 0.143 6.293 8.748 1.00 85.00 91 THR A CA 1
ATOM 712 C C . THR A 1 91 ? 1.603 6.535 9.090 1.00 85.00 91 THR A C 1
ATOM 714 O O . THR A 1 91 ? 2.146 7.603 8.833 1.00 85.00 91 THR A O 1
ATOM 717 N N . ASN A 1 92 ? 2.238 5.531 9.682 1.00 68.44 92 ASN A N 1
ATOM 718 C CA . ASN A 1 92 ? 3.670 5.506 9.942 1.00 68.44 92 ASN A CA 1
ATOM 719 C C . ASN A 1 92 ? 4.292 4.503 8.969 1.00 68.44 92 ASN A C 1
ATOM 721 O O . ASN A 1 92 ? 3.555 3.684 8.415 1.00 68.44 92 ASN A O 1
ATOM 725 N N . ALA A 1 93 ? 5.620 4.516 8.811 1.00 63.47 93 ALA A N 1
ATOM 726 C CA . ALA A 1 93 ? 6.366 3.492 8.077 1.00 63.47 93 ALA A CA 1
ATOM 727 C C . ALA A 1 93 ? 6.169 2.105 8.726 1.00 63.47 93 ALA A C 1
ATOM 729 O O . ALA A 1 93 ? 6.989 1.594 9.491 1.00 63.47 93 ALA A O 1
ATOM 730 N N . PHE A 1 94 ? 5.013 1.507 8.466 1.00 69.75 94 PHE A N 1
ATOM 731 C CA . PHE A 1 94 ? 4.674 0.130 8.741 1.00 69.75 94 PHE A CA 1
ATOM 732 C C . PHE A 1 94 ? 5.579 -0.723 7.871 1.00 69.75 94 PHE A C 1
ATOM 734 O O . PHE A 1 94 ? 5.342 -0.855 6.679 1.00 69.75 94 PHE A O 1
ATOM 741 N N . GLY A 1 95 ? 6.679 -1.217 8.419 1.00 58.12 95 GLY A N 1
ATOM 742 C CA . GLY A 1 95 ? 7.681 -1.871 7.580 1.00 58.12 95 GLY A CA 1
ATOM 743 C C . GLY A 1 95 ? 8.963 -2.256 8.295 1.00 58.12 95 GLY A C 1
ATOM 744 O O . GLY A 1 95 ? 9.636 -3.182 7.843 1.00 58.12 95 GLY A O 1
ATOM 745 N N . MET A 1 96 ? 9.284 -1.632 9.436 1.00 60.62 96 MET A N 1
ATOM 746 C CA . MET A 1 96 ? 10.431 -2.062 10.238 1.00 60.62 96 MET A CA 1
ATOM 747 C C . MET A 1 96 ? 10.231 -3.511 10.710 1.00 60.62 96 MET A C 1
ATOM 749 O O . MET A 1 96 ? 9.404 -3.791 11.572 1.00 60.62 96 MET A O 1
ATOM 753 N N . GLY A 1 97 ? 10.977 -4.445 10.113 1.00 61.44 97 GLY A N 1
ATOM 754 C CA . GLY A 1 97 ? 10.986 -5.860 10.500 1.00 61.44 97 GLY A CA 1
ATOM 755 C C . GLY A 1 97 ? 9.870 -6.728 9.907 1.00 61.44 97 GLY A C 1
ATOM 756 O O . GLY A 1 97 ? 9.773 -7.908 10.246 1.00 61.44 97 GLY A O 1
ATOM 757 N N . ILE A 1 98 ? 9.044 -6.202 8.998 1.00 72.44 98 ILE A N 1
ATOM 758 C CA . ILE A 1 98 ? 8.043 -7.018 8.302 1.00 72.44 98 ILE A CA 1
ATOM 759 C C . ILE A 1 98 ? 8.734 -7.813 7.188 1.00 72.44 98 ILE A C 1
ATOM 761 O O . ILE A 1 98 ? 9.295 -7.256 6.240 1.00 72.44 98 ILE A O 1
ATOM 765 N N . ASN A 1 99 ? 8.687 -9.141 7.303 1.00 78.75 99 ASN A N 1
ATOM 766 C CA . ASN A 1 99 ? 9.145 -10.066 6.274 1.00 78.75 99 ASN A CA 1
ATOM 767 C C . ASN A 1 99 ? 7.957 -10.806 5.655 1.00 78.75 99 ASN A C 1
ATOM 769 O O . ASN A 1 99 ? 7.625 -11.916 6.062 1.00 78.75 99 ASN A O 1
ATOM 773 N N . ILE A 1 100 ? 7.297 -10.152 4.702 1.00 88.50 100 ILE A N 1
ATOM 774 C CA . ILE A 1 100 ? 6.213 -10.729 3.908 1.00 88.50 100 ILE A CA 1
ATOM 775 C C . ILE A 1 100 ? 6.657 -10.721 2.450 1.00 88.50 100 ILE A C 1
ATOM 777 O O . ILE A 1 100 ? 7.043 -9.680 1.922 1.00 88.50 100 ILE A O 1
ATOM 781 N N . ALA A 1 101 ? 6.656 -11.897 1.826 1.00 88.88 101 ALA A N 1
ATOM 782 C CA . ALA A 1 101 ? 7.268 -12.087 0.515 1.00 88.88 101 ALA A CA 1
ATOM 783 C C . ALA A 1 101 ? 6.393 -11.571 -0.644 1.00 88.88 101 ALA A C 1
ATOM 785 O O . ALA A 1 101 ? 6.908 -11.095 -1.655 1.00 88.88 101 ALA A O 1
ATOM 786 N N . ASP A 1 102 ? 5.072 -11.631 -0.482 1.00 93.06 102 ASP A N 1
ATOM 787 C CA . ASP A 1 102 ? 4.072 -11.448 -1.536 1.00 93.06 102 ASP A CA 1
ATOM 788 C C . ASP A 1 102 ? 3.363 -10.075 -1.503 1.00 93.06 102 ASP A C 1
ATOM 790 O O . ASP A 1 102 ? 2.214 -9.940 -1.936 1.00 93.06 102 ASP A O 1
ATOM 794 N N . ILE A 1 103 ? 4.031 -9.035 -0.989 1.00 94.50 103 ILE A N 1
ATOM 795 C CA . ILE A 1 103 ? 3.524 -7.661 -1.099 1.00 94.50 103 ILE A CA 1
ATOM 796 C C . ILE A 1 103 ? 3.581 -7.262 -2.581 1.00 94.50 103 ILE A C 1
ATOM 798 O O . ILE A 1 103 ? 4.661 -7.117 -3.161 1.00 94.50 103 ILE A O 1
ATOM 802 N N . ARG A 1 104 ? 2.412 -7.116 -3.210 1.00 95.81 104 ARG A N 1
ATOM 803 C CA . ARG A 1 104 ? 2.255 -6.826 -4.643 1.00 95.81 104 ARG A CA 1
ATOM 804 C C . ARG A 1 104 ? 2.142 -5.352 -4.953 1.00 95.81 104 ARG A C 1
ATOM 806 O O . ARG A 1 104 ? 2.523 -4.955 -6.055 1.00 95.81 104 ARG A O 1
ATOM 813 N N . ALA A 1 105 ? 1.670 -4.549 -4.006 1.00 95.44 105 ALA A N 1
ATOM 814 C CA . ALA A 1 105 ? 1.738 -3.112 -4.169 1.00 95.44 105 ALA A CA 1
ATOM 815 C C . ALA A 1 105 ? 1.949 -2.339 -2.877 1.00 95.44 105 ALA A C 1
ATOM 817 O O . ALA A 1 105 ? 1.548 -2.758 -1.790 1.00 95.44 105 ALA A O 1
ATOM 818 N N . ILE A 1 106 ? 2.555 -1.174 -3.053 1.00 94.94 106 ILE A N 1
ATOM 819 C CA . ILE A 1 106 ? 2.677 -0.132 -2.049 1.00 94.94 106 ILE A CA 1
ATOM 820 C C . ILE A 1 106 ? 2.114 1.141 -2.664 1.00 94.94 106 ILE A C 1
ATOM 822 O O . ILE A 1 106 ? 2.503 1.536 -3.763 1.00 94.94 106 ILE A O 1
ATOM 826 N N . ILE A 1 107 ? 1.141 1.739 -1.986 1.00 95.25 107 ILE A N 1
ATOM 827 C CA . ILE A 1 107 ? 0.402 2.900 -2.471 1.00 95.25 107 ILE A CA 1
ATOM 828 C C . ILE A 1 107 ? 0.627 4.048 -1.499 1.00 95.25 107 ILE A C 1
ATOM 830 O O . ILE A 1 107 ? 0.204 3.987 -0.351 1.00 95.25 107 ILE A O 1
ATOM 834 N N . HIS A 1 108 ? 1.242 5.123 -1.964 1.00 94.56 108 HIS A N 1
ATOM 835 C CA . HIS A 1 108 ? 1.445 6.346 -1.203 1.00 94.56 108 HIS A CA 1
ATOM 836 C C . HIS A 1 108 ? 0.389 7.371 -1.598 1.00 94.56 108 HIS A C 1
ATOM 838 O O . HIS A 1 108 ? 0.404 7.897 -2.710 1.00 94.56 108 HIS A O 1
ATOM 844 N N . THR A 1 109 ? -0.540 7.689 -0.692 1.00 92.38 109 THR A N 1
ATOM 845 C CA . THR A 1 109 ? -1.551 8.740 -0.943 1.00 92.38 109 THR A CA 1
ATOM 846 C C . THR A 1 109 ? -0.961 10.154 -0.925 1.00 92.38 109 THR A C 1
ATOM 848 O O . THR A 1 109 ? -1.591 11.095 -1.411 1.00 92.38 109 THR A O 1
ATOM 851 N N . THR A 1 110 ? 0.247 10.295 -0.384 1.00 88.75 110 THR A N 1
ATOM 852 C CA . THR A 1 110 ? 1.120 11.472 -0.425 1.00 88.75 110 THR A CA 1
ATOM 853 C C . THR A 1 110 ? 2.560 10.961 -0.387 1.00 88.75 110 THR A C 1
ATOM 855 O O . THR A 1 110 ? 2.805 9.903 0.192 1.00 88.75 110 THR A O 1
ATOM 858 N N . PHE A 1 111 ? 3.508 11.692 -0.979 1.00 89.56 111 PHE A N 1
ATOM 859 C CA . PHE A 1 111 ? 4.925 11.329 -0.912 1.00 89.56 111 PHE A CA 1
ATOM 860 C C . PHE A 1 111 ? 5.397 11.177 0.553 1.00 89.56 111 PHE A C 1
ATOM 862 O O . PHE A 1 111 ? 4.997 11.996 1.388 1.00 89.56 111 PHE A O 1
ATOM 869 N N . PRO A 1 112 ? 6.215 10.156 0.885 1.00 88.06 112 PRO A N 1
ATOM 870 C CA . PRO A 1 112 ? 6.757 9.979 2.233 1.00 88.06 112 PRO A CA 1
ATOM 871 C C . PRO A 1 112 ? 7.546 11.188 2.734 1.00 88.06 112 PRO A C 1
ATOM 873 O O . PRO A 1 112 ? 8.034 12.004 1.958 1.00 88.06 112 PRO A O 1
ATOM 876 N N . ILE A 1 113 ? 7.733 11.272 4.053 1.00 85.19 113 ILE A N 1
ATOM 877 C CA . ILE A 1 113 ? 8.434 12.399 4.691 1.00 85.19 113 ILE A CA 1
ATOM 878 C C . ILE A 1 113 ? 9.905 12.526 4.262 1.00 85.19 113 ILE A C 1
ATOM 880 O O . ILE A 1 113 ? 10.492 13.600 4.368 1.00 85.19 113 ILE A O 1
ATOM 884 N N . SER A 1 114 ? 10.509 11.437 3.784 1.00 88.12 114 SER A N 1
ATOM 885 C CA . SER A 1 114 ? 11.885 11.419 3.299 1.00 88.12 114 SER A CA 1
ATOM 886 C C . SER A 1 114 ? 12.068 10.403 2.174 1.00 88.12 114 SER A C 1
ATOM 888 O O . SER A 1 114 ? 11.311 9.435 2.054 1.00 88.12 114 SER A O 1
ATOM 890 N N . LEU A 1 115 ? 13.116 10.605 1.375 1.00 89.31 115 LEU A N 1
ATOM 891 C CA . LEU A 1 115 ? 13.529 9.643 0.357 1.00 89.31 115 LEU A CA 1
ATOM 892 C C . LEU A 1 115 ? 13.945 8.300 0.979 1.00 89.31 115 LEU A C 1
ATOM 894 O O . LEU A 1 115 ? 13.642 7.255 0.412 1.00 89.31 115 LEU A O 1
ATOM 898 N N . ASP A 1 116 ? 14.583 8.312 2.149 1.00 88.50 116 ASP A N 1
ATOM 899 C CA . ASP A 1 116 ? 14.989 7.085 2.841 1.00 88.50 116 ASP A CA 1
ATOM 900 C C . ASP A 1 116 ? 13.776 6.262 3.283 1.00 88.50 116 ASP A C 1
ATOM 902 O O . ASP A 1 116 ? 13.741 5.052 3.056 1.00 88.50 116 ASP A O 1
ATOM 906 N N . SER A 1 117 ? 12.754 6.918 3.850 1.00 87.88 117 SER A N 1
ATOM 907 C CA . SER A 1 117 ? 11.470 6.277 4.167 1.00 87.88 117 SER A CA 1
ATOM 908 C C . SER A 1 117 ? 10.855 5.676 2.910 1.00 87.88 117 SER A C 1
ATOM 910 O O . SER A 1 117 ? 10.514 4.497 2.904 1.00 87.88 117 SER A O 1
ATOM 912 N N . PHE A 1 118 ? 10.810 6.448 1.821 1.00 89.69 118 PHE A N 1
ATOM 913 C CA . PHE A 1 118 ? 10.293 5.969 0.545 1.00 89.69 118 PHE A CA 1
ATOM 914 C C . PHE A 1 118 ? 11.034 4.719 0.052 1.00 89.69 118 PHE A C 1
ATOM 916 O O . PHE A 1 118 ? 10.385 3.722 -0.248 1.00 89.69 118 PHE A O 1
ATOM 923 N N . ILE A 1 119 ? 12.373 4.731 0.022 1.00 90.06 119 ILE A N 1
ATOM 924 C CA . ILE A 1 119 ? 13.200 3.600 -0.433 1.00 90.06 119 ILE A CA 1
ATOM 925 C C . ILE A 1 119 ? 12.972 2.355 0.433 1.00 90.06 119 ILE A C 1
ATOM 927 O O . ILE A 1 119 ? 12.842 1.249 -0.098 1.00 90.06 119 ILE A O 1
ATOM 931 N N . GLN A 1 120 ? 12.921 2.518 1.757 1.00 88.12 120 GLN A N 1
ATOM 932 C CA . GLN A 1 120 ? 12.682 1.407 2.679 1.00 88.12 120 GLN A CA 1
ATOM 933 C C . GLN A 1 120 ? 11.295 0.798 2.484 1.00 88.12 120 GLN A C 1
ATOM 935 O O . GLN A 1 120 ? 11.171 -0.425 2.414 1.00 88.12 120 GLN A O 1
ATOM 940 N N . GLU A 1 121 ? 10.276 1.647 2.365 1.00 90.94 121 GLU A N 1
ATOM 941 C CA . GLU A 1 121 ? 8.890 1.241 2.168 1.00 90.94 121 GLU A CA 1
ATOM 942 C C . GLU A 1 121 ? 8.747 0.481 0.847 1.00 90.94 121 GLU A C 1
ATOM 944 O O . GLU A 1 121 ? 8.417 -0.704 0.873 1.00 90.94 121 GLU A O 1
ATOM 949 N N . ILE A 1 122 ? 9.096 1.086 -0.298 1.00 91.19 122 ILE A N 1
ATOM 950 C CA . ILE A 1 122 ? 8.939 0.440 -1.617 1.00 91.19 122 ILE A CA 1
ATOM 951 C C . ILE A 1 122 ? 9.731 -0.870 -1.749 1.00 91.19 122 ILE A C 1
ATOM 953 O O . ILE A 1 122 ? 9.343 -1.773 -2.493 1.00 91.19 122 ILE A O 1
ATOM 957 N N . GLY A 1 123 ? 10.836 -1.001 -1.005 1.00 89.50 123 GLY A N 1
ATOM 958 C CA . GLY A 1 123 ? 11.679 -2.195 -0.982 1.00 89.50 123 GLY A CA 1
ATOM 959 C C . GLY A 1 123 ? 11.009 -3.430 -0.367 1.00 89.50 123 GLY A C 1
ATOM 960 O O . GLY A 1 123 ? 11.501 -4.550 -0.553 1.00 89.50 123 GLY A O 1
ATOM 961 N N . CYS A 1 124 ? 9.890 -3.261 0.346 1.00 88.81 124 CYS A N 1
ATOM 962 C CA . CYS A 1 124 ? 9.092 -4.366 0.879 1.00 88.81 124 CYS A CA 1
ATOM 963 C C . CYS A 1 124 ? 8.305 -5.120 -0.199 1.00 88.81 124 CYS A C 1
ATOM 965 O O . CYS A 1 124 ? 7.982 -6.290 0.006 1.00 88.81 124 CYS A O 1
ATOM 967 N N . ALA A 1 125 ? 8.019 -4.495 -1.342 1.00 92.25 125 ALA A N 1
ATOM 968 C CA . ALA A 1 125 ? 7.275 -5.142 -2.413 1.00 92.25 125 ALA A CA 1
ATOM 969 C C . ALA A 1 125 ? 8.114 -6.213 -3.141 1.00 92.25 125 ALA A C 1
ATOM 971 O O . ALA A 1 125 ? 9.344 -6.125 -3.223 1.00 92.25 125 ALA A O 1
ATOM 972 N N . GLY A 1 126 ? 7.450 -7.233 -3.690 1.00 91.56 126 GLY A N 1
ATOM 973 C CA . GLY A 1 126 ? 8.061 -8.159 -4.655 1.00 91.56 126 GLY A CA 1
ATOM 974 C C . GLY A 1 126 ? 9.165 -9.074 -4.116 1.00 91.56 126 GLY A C 1
ATOM 975 O O . GLY A 1 126 ? 9.970 -9.554 -4.905 1.00 91.56 126 GLY A O 1
ATOM 976 N N . ARG A 1 127 ? 9.269 -9.298 -2.800 1.00 90.56 127 ARG A N 1
ATOM 977 C CA . ARG A 1 127 ? 10.387 -10.064 -2.204 1.00 90.56 127 ARG A CA 1
ATOM 978 C C . ARG A 1 127 ? 10.434 -11.542 -2.614 1.00 90.56 127 ARG A C 1
ATOM 980 O O . ARG A 1 127 ? 11.486 -12.158 -2.502 1.00 90.56 127 ARG A O 1
ATOM 987 N N . ASP A 1 128 ? 9.327 -12.092 -3.099 1.00 91.88 128 ASP A N 1
ATOM 988 C CA . ASP A 1 128 ? 9.244 -13.419 -3.725 1.00 91.88 128 ASP A CA 1
ATOM 989 C C . ASP A 1 128 ? 9.728 -13.459 -5.192 1.00 91.88 128 ASP A C 1
ATOM 991 O O . ASP A 1 128 ? 9.691 -14.517 -5.812 1.00 91.88 128 ASP A O 1
ATOM 995 N N . GLY A 1 129 ? 10.161 -12.329 -5.762 1.00 89.50 129 GLY A N 1
ATOM 996 C CA . GLY A 1 129 ? 10.627 -12.231 -7.147 1.00 89.50 129 GLY A CA 1
ATOM 997 C C . GLY A 1 129 ? 9.521 -12.067 -8.195 1.00 89.50 129 GLY A C 1
ATOM 998 O O . GLY A 1 129 ? 9.834 -11.868 -9.365 1.00 89.50 129 GLY A O 1
ATOM 999 N N . ASN A 1 130 ? 8.241 -12.068 -7.802 1.00 90.69 130 ASN A N 1
ATOM 1000 C CA . ASN A 1 130 ? 7.103 -11.884 -8.720 1.00 90.69 130 ASN A CA 1
ATOM 1001 C C . ASN A 1 130 ? 6.790 -10.405 -9.013 1.00 90.69 130 ASN A C 1
ATOM 1003 O O . ASN A 1 130 ? 5.756 -10.077 -9.597 1.00 90.69 130 ASN A O 1
ATOM 1007 N N . GLY A 1 131 ? 7.678 -9.511 -8.583 1.00 90.19 131 GLY A N 1
ATOM 1008 C CA . GLY A 1 131 ? 7.566 -8.076 -8.763 1.00 90.19 131 GLY A CA 1
ATOM 1009 C C . GLY A 1 131 ? 6.557 -7.383 -7.853 1.00 90.19 131 GLY A C 1
ATOM 1010 O O . GLY A 1 131 ? 5.801 -7.989 -7.082 1.00 90.19 131 GLY A O 1
ATOM 1011 N N . GLY A 1 132 ? 6.602 -6.057 -7.909 1.00 93.81 132 GLY A N 1
ATOM 1012 C CA . GLY A 1 132 ? 5.810 -5.182 -7.057 1.00 93.81 132 GLY A CA 1
ATOM 1013 C C . GLY A 1 132 ? 5.557 -3.827 -7.700 1.00 93.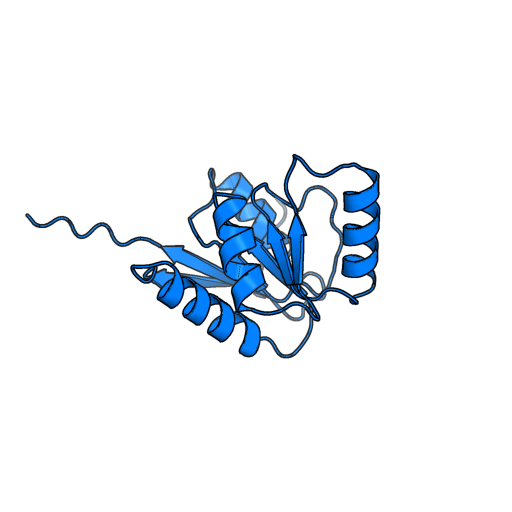81 132 GLY A C 1
ATOM 1014 O O . GLY A 1 132 ? 6.436 -3.254 -8.344 1.00 93.81 132 GLY A O 1
ATOM 1015 N N . ARG A 1 133 ? 4.346 -3.304 -7.521 1.00 95.88 133 ARG A N 1
ATOM 1016 C CA . ARG A 1 133 ? 3.966 -1.962 -7.972 1.00 95.88 133 ARG A CA 1
ATOM 1017 C C . ARG A 1 133 ? 4.115 -0.967 -6.833 1.00 95.88 133 ARG A C 1
ATOM 1019 O O . ARG A 1 133 ? 3.668 -1.216 -5.722 1.00 95.88 133 ARG A O 1
ATOM 1026 N N . ASN A 1 134 ? 4.697 0.181 -7.118 1.00 95.88 134 ASN A N 1
ATOM 1027 C CA . ASN A 1 134 ? 4.827 1.274 -6.169 1.00 95.88 134 ASN A CA 1
ATOM 1028 C C . ASN A 1 134 ? 4.153 2.486 -6.785 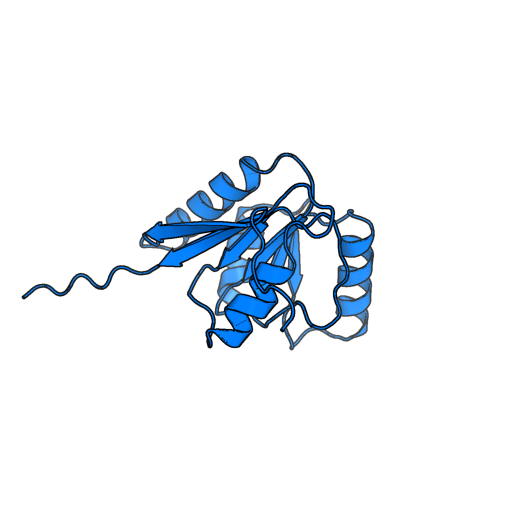1.00 95.88 134 ASN A C 1
ATOM 1030 O O . ASN A 1 134 ? 4.650 3.028 -7.770 1.00 95.88 134 ASN A O 1
ATOM 1034 N N . VAL A 1 135 ? 2.998 2.860 -6.247 1.00 96.94 135 VAL A N 1
ATOM 1035 C CA . VAL A 1 135 ? 2.165 3.929 -6.791 1.00 96.94 135 VAL A CA 1
ATOM 1036 C C . VAL A 1 135 ? 2.213 5.121 -5.853 1.00 96.94 135 VAL A C 1
ATOM 1038 O O . VAL A 1 135 ? 1.894 4.991 -4.676 1.00 96.94 135 VAL A O 1
ATOM 1041 N N . ILE A 1 136 ? 2.556 6.291 -6.378 1.00 95.50 136 ILE A N 1
ATOM 1042 C CA . ILE A 1 136 ? 2.572 7.542 -5.623 1.00 95.50 136 ILE A CA 1
ATOM 1043 C C . ILE A 1 136 ? 1.534 8.483 -6.213 1.00 95.50 136 ILE A C 1
ATOM 1045 O O . ILE A 1 136 ? 1.639 8.892 -7.369 1.00 95.50 136 ILE A O 1
ATOM 1049 N N . PHE A 1 137 ? 0.561 8.874 -5.396 1.00 94.25 137 PHE A N 1
ATOM 1050 C CA . PHE A 1 137 ? -0.315 9.993 -5.705 1.00 94.25 137 PHE A CA 1
ATOM 1051 C C . PHE A 1 137 ? 0.429 11.308 -5.451 1.00 94.25 137 PHE A C 1
ATOM 1053 O O . PHE A 1 137 ? 0.740 11.657 -4.310 1.00 94.25 137 PHE A O 1
ATOM 1060 N N . PHE A 1 138 ? 0.693 12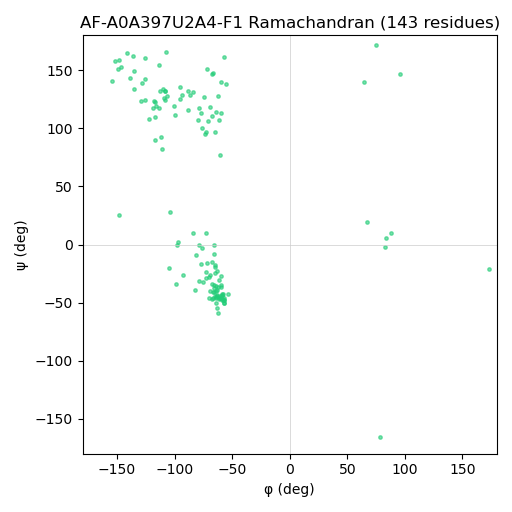.055 -6.519 1.00 91.31 138 PHE A N 1
ATOM 1061 C CA . PHE A 1 138 ? 1.395 13.333 -6.477 1.00 91.31 138 PHE A CA 1
ATOM 1062 C C . PHE A 1 138 ? 0.424 14.493 -6.701 1.00 91.31 138 PHE A C 1
ATOM 1064 O O . PHE A 1 138 ? -0.343 14.501 -7.663 1.00 91.31 138 PHE A O 1
ATOM 1071 N N . LEU A 1 139 ? 0.432 15.480 -5.804 1.00 85.25 139 LEU A N 1
ATOM 1072 C CA . LEU A 1 139 ? -0.353 16.695 -5.996 1.00 85.25 139 LEU A CA 1
ATOM 1073 C C . LEU A 1 139 ? 0.402 17.618 -6.955 1.00 85.25 139 LEU A C 1
ATOM 1075 O O . LEU A 1 139 ? 1.397 18.225 -6.571 1.00 85.25 139 LEU A O 1
ATOM 1079 N N . GLU A 1 140 ? -0.081 17.738 -8.189 1.00 75.69 140 GLU A N 1
ATOM 1080 C CA . GLU A 1 140 ? 0.432 18.748 -9.112 1.00 75.69 140 GLU A CA 1
ATOM 1081 C C . GLU A 1 140 ? 0.134 20.144 -8.556 1.00 75.69 140 GLU A C 1
ATOM 1083 O O . GLU A 1 140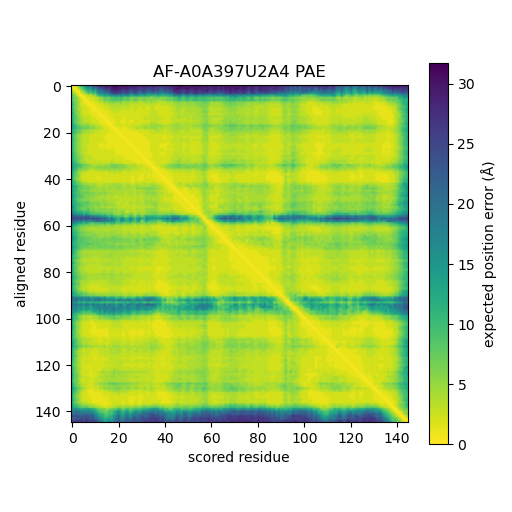 ? -1.023 20.560 -8.436 1.00 75.69 140 GLU A O 1
ATOM 1088 N N . LEU A 1 141 ? 1.194 20.872 -8.203 1.00 67.12 141 LEU A N 1
ATOM 1089 C CA . LEU A 1 141 ? 1.110 22.300 -7.940 1.00 67.12 141 LEU A CA 1
ATOM 1090 C C . LEU A 1 141 ? 0.930 23.000 -9.285 1.00 67.12 141 LEU A C 1
ATOM 1092 O O . LEU A 1 141 ? 1.891 23.235 -10.015 1.00 67.12 141 LEU A O 1
ATOM 1096 N N . THR A 1 142 ? -0.314 23.318 -9.633 1.00 54.94 142 THR A N 1
ATOM 1097 C CA . THR A 1 142 ? -0.578 24.231 -10.743 1.00 54.94 142 THR A CA 1
ATOM 1098 C C . THR A 1 142 ? -0.226 25.636 -10.266 1.00 54.94 142 THR A C 1
ATOM 1100 O O . THR A 1 142 ? -1.028 26.293 -9.603 1.00 54.94 142 THR A O 1
ATOM 1103 N N . PHE A 1 143 ? 0.993 26.089 -10.550 1.00 51.84 143 PHE A N 1
ATOM 1104 C CA . PHE A 1 143 ? 1.315 27.505 -10.441 1.00 51.84 143 PHE A CA 1
ATOM 1105 C C . PHE A 1 143 ? 0.586 28.217 -11.579 1.00 51.84 143 PHE A C 1
ATOM 1107 O O . PHE A 1 143 ? 0.935 28.059 -12.747 1.00 51.84 143 PHE A O 1
ATOM 1114 N N . ILE A 1 144 ? -0.481 28.936 -11.236 1.00 48.81 144 ILE A N 1
ATOM 1115 C CA . ILE A 1 144 ? -1.065 29.931 -12.131 1.00 48.81 144 ILE A CA 1
ATOM 1116 C C . ILE A 1 144 ? -0.108 31.123 -12.049 1.00 48.81 144 ILE A C 1
ATOM 1118 O O . ILE A 1 144 ? -0.099 31.822 -11.036 1.00 48.81 144 ILE A O 1
ATOM 1122 N N . PHE A 1 145 ? 0.764 31.254 -13.047 1.00 49.38 145 PHE A N 1
ATOM 1123 C CA . PHE A 1 145 ? 1.500 32.491 -13.305 1.00 49.38 145 PHE A CA 1
ATOM 1124 C C . PHE A 1 145 ? 0.613 33.452 -14.093 1.00 49.38 145 PHE A C 1
ATOM 1126 O O . PHE A 1 145 ? -0.159 32.959 -14.949 1.00 49.38 145 PHE A O 1
#